Protein AF-A0A971VC31-F1 (afdb_monomer_lite)

Structure (mmCIF, N/CA/C/O backbone):
data_AF-A0A971VC31-F1
#
_entry.id   AF-A0A971VC31-F1
#
loop_
_atom_site.group_PDB
_atom_site.id
_atom_site.type_symbol
_atom_site.label_atom_id
_atom_site.label_alt_id
_atom_site.label_comp_id
_atom_site.label_asym_id
_atom_site.label_entity_id
_atom_site.label_seq_id
_atom_site.pdbx_PDB_ins_code
_atom_site.Cartn_x
_atom_site.Cartn_y
_atom_site.Cartn_z
_atom_site.occupancy
_atom_site.B_iso_or_equiv
_atom_site.auth_seq_id
_atom_site.auth_comp_id
_atom_site.auth_asym_id
_atom_site.auth_atom_id
_atom_site.pdbx_PDB_model_num
ATOM 1 N N . MET A 1 1 ? 26.414 -19.186 -12.706 1.00 39.12 1 MET A N 1
ATOM 2 C CA . MET A 1 1 ? 26.527 -17.734 -12.439 1.00 39.12 1 MET A CA 1
ATOM 3 C C . MET A 1 1 ? 25.437 -17.319 -11.466 1.00 39.12 1 MET A C 1
ATOM 5 O O . MET A 1 1 ? 24.272 -17.511 -11.783 1.00 39.12 1 MET A O 1
ATOM 9 N N . SER A 1 2 ? 25.798 -16.807 -10.287 1.00 42.56 2 SER A N 1
ATOM 10 C CA . SER A 1 2 ? 24.819 -16.309 -9.312 1.00 42.56 2 SER A CA 1
ATOM 11 C C . SER A 1 2 ? 24.082 -15.097 -9.892 1.00 42.56 2 SER A C 1
ATOM 13 O O . SER A 1 2 ? 24.718 -14.154 -10.370 1.00 42.56 2 SER A O 1
ATOM 15 N N . ASN A 1 3 ? 22.752 -15.164 -9.923 1.00 50.22 3 ASN A N 1
ATOM 16 C CA . ASN A 1 3 ? 21.874 -14.103 -10.397 1.00 50.22 3 ASN A CA 1
ATOM 17 C C . ASN A 1 3 ? 22.076 -12.875 -9.492 1.00 50.22 3 ASN A C 1
ATOM 19 O O . ASN A 1 3 ? 21.656 -12.869 -8.344 1.00 50.22 3 ASN A O 1
ATOM 23 N N . LYS A 1 4 ? 22.801 -11.863 -9.977 1.00 52.06 4 LYS A N 1
ATOM 24 C CA . LYS A 1 4 ? 23.017 -10.590 -9.265 1.00 52.06 4 LYS A CA 1
ATOM 25 C C . LYS A 1 4 ? 21.858 -9.601 -9.452 1.00 52.06 4 LYS A C 1
ATOM 27 O O . LYS A 1 4 ? 21.910 -8.512 -8.905 1.00 52.06 4 LYS A O 1
ATOM 32 N N . LYS A 1 5 ? 20.822 -9.934 -10.235 1.00 51.84 5 LYS A N 1
ATOM 33 C CA . LYS A 1 5 ? 19.749 -8.982 -10.599 1.00 51.84 5 LYS A CA 1
ATOM 34 C C . LYS A 1 5 ? 18.644 -8.854 -9.544 1.00 51.84 5 LYS A C 1
ATOM 36 O O . LYS A 1 5 ? 17.723 -8.066 -9.713 1.00 51.84 5 LYS A O 1
ATOM 41 N N . ASN A 1 6 ? 18.710 -9.648 -8.483 1.00 54.28 6 ASN A N 1
ATOM 42 C CA . ASN A 1 6 ? 17.675 -9.791 -7.461 1.00 54.28 6 ASN A CA 1
ATOM 43 C C . ASN A 1 6 ? 18.198 -9.524 -6.041 1.00 54.28 6 ASN A C 1
ATOM 45 O O . ASN A 1 6 ? 17.481 -9.754 -5.070 1.00 54.28 6 ASN A O 1
ATOM 49 N N . THR A 1 7 ? 19.424 -9.015 -5.893 1.00 60.00 7 THR A N 1
ATOM 50 C CA . THR A 1 7 ? 19.928 -8.566 -4.592 1.00 60.00 7 THR A CA 1
ATOM 51 C C . THR A 1 7 ? 19.406 -7.166 -4.299 1.00 60.00 7 THR A C 1
ATOM 53 O O . THR A 1 7 ? 19.766 -6.202 -4.967 1.00 60.00 7 THR A O 1
ATOM 56 N N . LYS A 1 8 ? 18.526 -7.050 -3.303 1.00 63.69 8 LYS A N 1
ATOM 57 C CA . LYS A 1 8 ? 17.999 -5.766 -2.839 1.00 63.69 8 LYS A CA 1
ATOM 58 C C . LYS A 1 8 ? 19.125 -4.944 -2.194 1.00 63.69 8 LYS A C 1
ATOM 60 O O . LYS A 1 8 ? 19.782 -5.456 -1.285 1.00 63.69 8 LYS A O 1
ATOM 65 N N . PRO A 1 9 ? 19.353 -3.685 -2.601 1.00 68.38 9 PRO A N 1
ATOM 66 C CA . PRO A 1 9 ? 20.390 -2.882 -1.982 1.00 68.38 9 PRO A CA 1
ATOM 67 C C . PRO A 1 9 ? 19.949 -2.447 -0.575 1.00 68.38 9 PRO A C 1
ATOM 69 O O . PRO A 1 9 ? 18.777 -2.139 -0.343 1.00 68.38 9 PRO A O 1
ATOM 72 N N . ILE A 1 10 ? 20.898 -2.413 0.366 1.00 70.31 10 ILE A N 1
ATOM 73 C CA . ILE A 1 10 ? 20.652 -2.199 1.808 1.00 70.31 10 ILE A CA 1
ATOM 74 C C . ILE A 1 10 ? 19.843 -0.915 2.067 1.00 70.31 10 ILE A C 1
ATOM 76 O O . ILE A 1 10 ? 18.915 -0.911 2.875 1.00 70.31 10 ILE A O 1
ATOM 80 N N . TYR A 1 11 ? 20.129 0.165 1.330 1.00 76.31 11 TYR A N 1
ATOM 81 C CA . TYR A 1 11 ? 19.433 1.448 1.487 1.00 76.31 11 TYR A CA 1
ATOM 82 C C . TYR A 1 11 ? 17.938 1.363 1.143 1.00 76.31 11 TYR A C 1
ATOM 84 O O . TYR A 1 11 ? 17.108 2.024 1.768 1.00 76.31 11 TYR A O 1
ATOM 92 N N . LEU A 1 12 ? 17.579 0.535 0.161 1.00 79.25 12 LEU A N 1
ATOM 93 C CA . LEU A 1 12 ? 16.205 0.409 -0.308 1.00 79.25 12 LEU A CA 1
ATOM 94 C C . LEU A 1 12 ? 15.378 -0.426 0.673 1.00 79.25 12 LEU A C 1
ATOM 96 O O . LEU A 1 12 ? 14.173 -0.222 0.807 1.00 79.25 12 LEU A O 1
ATOM 100 N N . ASP A 1 13 ? 16.015 -1.345 1.405 1.00 83.69 13 ASP A N 1
ATOM 101 C CA . ASP A 1 13 ? 15.346 -2.034 2.506 1.00 83.69 13 ASP A CA 1
ATOM 102 C C . ASP A 1 13 ? 15.122 -1.117 3.702 1.00 83.69 13 ASP A C 1
ATOM 104 O O . ASP A 1 13 ? 14.015 -1.106 4.237 1.00 83.69 13 ASP A O 1
ATOM 108 N N . GLN A 1 14 ? 16.097 -0.262 4.020 1.00 85.50 14 GLN A N 1
ATOM 109 C CA . GLN A 1 14 ? 15.948 0.756 5.057 1.00 85.50 14 GLN A CA 1
ATOM 110 C C . GLN A 1 14 ? 14.804 1.737 4.752 1.00 85.50 14 GLN A C 1
ATOM 112 O O . GLN A 1 14 ? 14.015 2.078 5.632 1.00 85.50 14 GLN A O 1
ATOM 117 N N . TYR A 1 15 ? 14.668 2.188 3.504 1.00 85.56 15 TYR A N 1
ATOM 118 C CA . TYR A 1 15 ? 13.566 3.073 3.112 1.00 85.56 15 TYR A CA 1
ATOM 119 C C . TYR A 1 15 ? 12.191 2.410 3.306 1.00 85.56 15 TYR A C 1
ATOM 121 O O . TYR A 1 15 ? 11.279 2.997 3.896 1.00 85.56 15 TYR A O 1
ATOM 129 N N . VAL A 1 16 ? 12.044 1.161 2.857 1.00 90.62 16 VAL A N 1
ATOM 130 C CA . VAL A 1 16 ? 10.785 0.410 2.986 1.00 90.62 16 VAL A CA 1
ATOM 131 C C . VAL A 1 16 ? 10.480 0.096 4.457 1.00 90.62 16 VAL A C 1
ATOM 133 O O . VAL A 1 16 ? 9.336 0.239 4.897 1.00 90.62 16 VAL A O 1
ATOM 136 N N . SER A 1 17 ? 11.485 -0.291 5.246 1.00 91.88 17 SER A N 1
ATOM 137 C CA . SER A 1 17 ? 11.320 -0.612 6.669 1.00 91.88 17 SER A CA 1
ATOM 138 C C . SER A 1 17 ? 10.949 0.621 7.497 1.00 91.88 17 SER A C 1
ATOM 140 O O . SER A 1 17 ? 9.989 0.578 8.262 1.00 91.88 17 SER A O 1
ATOM 142 N N . THR A 1 18 ? 11.621 1.753 7.292 1.00 93.06 18 THR A N 1
ATOM 143 C CA . THR A 1 18 ? 11.308 3.003 8.003 1.00 93.06 18 THR A CA 1
ATOM 144 C C . THR A 1 18 ? 9.927 3.538 7.633 1.00 93.06 18 THR A C 1
ATOM 146 O O . THR A 1 18 ? 9.156 3.915 8.517 1.00 93.06 18 THR A O 1
ATOM 149 N N . THR A 1 19 ? 9.567 3.520 6.347 1.00 93.75 19 THR A N 1
ATOM 150 C CA . THR A 1 19 ? 8.239 3.954 5.888 1.00 93.75 19 THR A CA 1
ATOM 151 C C . THR A 1 19 ? 7.141 3.062 6.469 1.00 93.75 19 THR A C 1
ATOM 153 O O . THR A 1 19 ? 6.183 3.565 7.054 1.00 93.75 19 THR A O 1
ATOM 156 N N . SER A 1 20 ? 7.303 1.739 6.388 1.00 95.56 20 SER A N 1
ATOM 157 C CA . SER A 1 20 ? 6.334 0.788 6.951 1.00 95.56 20 SER A CA 1
ATOM 158 C C . SER A 1 20 ? 6.204 0.907 8.474 1.00 95.56 20 SER A C 1
ATOM 160 O O . SER A 1 20 ? 5.090 0.864 8.989 1.00 95.56 20 SER A O 1
ATOM 162 N N . GLN A 1 21 ? 7.299 1.127 9.207 1.00 96.38 21 GLN A N 1
ATOM 163 C CA . GLN A 1 21 ? 7.256 1.369 10.652 1.00 96.38 21 GLN A CA 1
ATOM 164 C C . GLN A 1 21 ? 6.500 2.649 11.002 1.00 96.38 21 GLN A C 1
ATOM 166 O O . GLN A 1 21 ? 5.660 2.623 11.895 1.00 96.38 21 GLN A O 1
ATOM 171 N N . ARG A 1 22 ? 6.746 3.757 10.292 1.00 95.75 22 ARG A N 1
ATOM 172 C CA . ARG A 1 22 ? 6.028 5.023 10.526 1.00 95.75 22 ARG A CA 1
ATOM 173 C C . ARG A 1 22 ? 4.520 4.852 10.359 1.00 95.75 22 ARG A C 1
ATOM 175 O O . ARG A 1 22 ? 3.765 5.300 11.214 1.00 95.75 22 ARG A O 1
ATOM 182 N N . ILE A 1 23 ? 4.108 4.162 9.299 1.00 96.25 23 ILE A N 1
ATOM 183 C CA . ILE A 1 23 ? 2.697 3.899 8.993 1.00 96.25 23 ILE A CA 1
ATOM 184 C C . ILE A 1 23 ? 2.072 2.988 10.061 1.00 96.25 23 ILE A C 1
ATOM 186 O O . ILE A 1 23 ? 1.016 3.308 10.603 1.00 96.25 23 ILE A O 1
ATOM 190 N N . LYS A 1 24 ? 2.772 1.916 10.456 1.00 96.06 24 LYS A N 1
ATOM 191 C CA . LYS A 1 24 ? 2.342 1.033 11.553 1.00 96.06 24 LYS A CA 1
ATOM 192 C C . LYS A 1 24 ? 2.207 1.766 12.885 1.00 96.06 24 LYS A C 1
ATOM 194 O O . LYS A 1 24 ? 1.252 1.525 13.615 1.00 96.06 24 LYS A O 1
ATOM 199 N N . ASN A 1 25 ? 3.150 2.650 13.208 1.00 96.56 25 ASN A N 1
ATOM 200 C CA . ASN A 1 25 ? 3.142 3.419 14.454 1.00 96.56 25 ASN A CA 1
ATOM 201 C C . ASN A 1 25 ? 1.965 4.404 14.517 1.00 96.56 25 ASN A C 1
ATOM 203 O O . ASN A 1 25 ? 1.531 4.757 15.607 1.00 96.56 25 ASN A O 1
ATOM 207 N N . GLN A 1 26 ? 1.434 4.815 13.364 1.00 94.94 26 GLN A N 1
ATOM 208 C CA . GLN A 1 26 ? 0.208 5.610 13.254 1.00 94.94 26 GLN A CA 1
ATOM 209 C C . GLN A 1 26 ? -1.070 4.754 13.320 1.00 94.94 26 GLN A C 1
ATOM 211 O O . GLN A 1 26 ? -2.167 5.292 13.241 1.00 94.94 26 GLN A O 1
ATOM 216 N N . GLY A 1 27 ? -0.953 3.430 13.466 1.00 94.69 27 GLY A N 1
ATOM 217 C CA . GLY A 1 27 ? -2.095 2.513 13.509 1.00 94.69 27 GLY A CA 1
ATOM 218 C C . GLY A 1 27 ? -2.654 2.141 12.134 1.00 94.69 27 GLY A C 1
ATOM 219 O O . GLY A 1 27 ? -3.671 1.456 12.061 1.00 94.69 27 GLY A O 1
A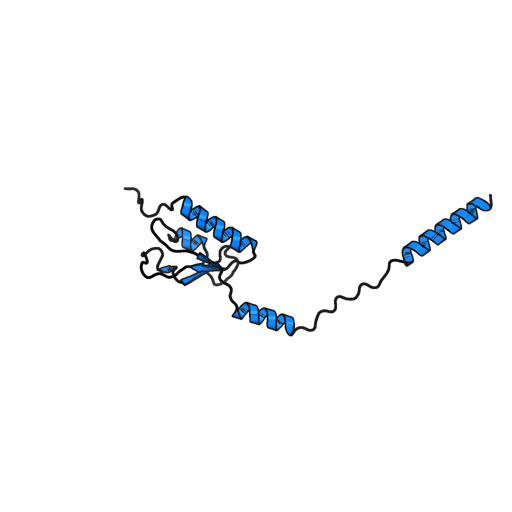TOM 220 N N . HIS A 1 28 ? -1.995 2.544 11.048 1.00 95.62 28 HIS A N 1
ATOM 221 C CA . HIS A 1 28 ? -2.399 2.193 9.692 1.00 95.62 28 HIS A CA 1
ATOM 222 C C . HIS A 1 28 ? -1.698 0.918 9.211 1.00 95.62 28 HIS A C 1
ATOM 224 O O . HIS A 1 28 ? -0.570 0.610 9.604 1.00 95.62 28 HIS A O 1
ATOM 230 N N . ASP A 1 29 ? -2.366 0.180 8.326 1.00 97.00 29 ASP A N 1
ATOM 231 C CA . ASP A 1 29 ? -1.866 -1.098 7.806 1.00 97.00 29 ASP A CA 1
ATOM 232 C C . ASP A 1 29 ? -1.830 -1.166 6.275 1.00 97.00 29 ASP A C 1
ATOM 234 O O . ASP A 1 29 ? -1.192 -2.056 5.725 1.00 97.00 29 ASP A O 1
ATOM 238 N N . LEU A 1 30 ? -2.482 -0.238 5.574 1.00 97.44 30 LEU A N 1
ATOM 239 C CA . LEU A 1 30 ? -2.598 -0.282 4.121 1.00 97.44 30 LEU A CA 1
ATOM 240 C C . LEU A 1 30 ? -1.660 0.708 3.444 1.00 97.44 30 LEU A C 1
ATOM 242 O O . LEU A 1 30 ? -1.549 1.872 3.837 1.00 97.44 30 LEU A O 1
ATOM 246 N N . VAL A 1 31 ? -1.010 0.240 2.383 1.00 97.50 31 VAL A N 1
ATOM 247 C CA . VAL A 1 31 ? -0.132 1.057 1.546 1.00 97.50 31 VAL A CA 1
ATOM 248 C C . VAL A 1 31 ? -0.425 0.833 0.079 1.00 97.50 31 VAL A C 1
ATOM 250 O O . VAL A 1 31 ? -0.687 -0.289 -0.340 1.00 97.50 31 VAL A O 1
ATOM 253 N N . LYS A 1 32 ? -0.359 1.895 -0.718 1.00 97.44 32 LYS A N 1
ATOM 254 C CA . LYS A 1 32 ? -0.504 1.824 -2.171 1.00 97.44 32 LYS A CA 1
ATOM 255 C C . LYS A 1 32 ? 0.862 1.916 -2.834 1.00 97.44 32 LYS A C 1
ATOM 257 O O . LYS A 1 32 ? 1.657 2.801 -2.506 1.00 97.44 32 LYS A O 1
ATOM 262 N N . ILE A 1 33 ? 1.114 1.021 -3.782 1.00 96.44 33 ILE A N 1
ATOM 263 C CA . ILE A 1 33 ? 2.327 1.051 -4.601 1.00 96.44 33 ILE A CA 1
ATOM 264 C C . ILE A 1 33 ? 2.165 2.072 -5.724 1.00 96.44 33 ILE A C 1
ATOM 266 O O . ILE A 1 33 ? 1.131 2.113 -6.401 1.00 96.44 33 ILE A O 1
ATOM 270 N N . SER A 1 34 ? 3.193 2.895 -5.925 1.00 94.50 34 SER A N 1
ATOM 271 C CA . SER A 1 34 ? 3.203 3.902 -6.982 1.00 94.50 34 SER A CA 1
ATOM 272 C C . SER A 1 34 ? 3.066 3.281 -8.376 1.00 94.50 34 SER A C 1
ATOM 274 O O . SER A 1 34 ? 3.396 2.120 -8.626 1.00 94.50 34 SER A O 1
ATOM 276 N N . THR A 1 35 ? 2.554 4.075 -9.306 1.00 93.44 35 THR A N 1
ATOM 277 C CA . THR A 1 35 ? 2.410 3.708 -10.716 1.00 93.44 35 THR A CA 1
ATOM 278 C C . THR A 1 35 ? 3.311 4.606 -11.544 1.00 93.44 35 THR A C 1
ATOM 280 O O . THR A 1 35 ? 3.293 5.822 -11.364 1.00 93.44 35 THR A O 1
ATOM 283 N N . HIS A 1 36 ? 4.088 4.025 -12.451 1.00 86.7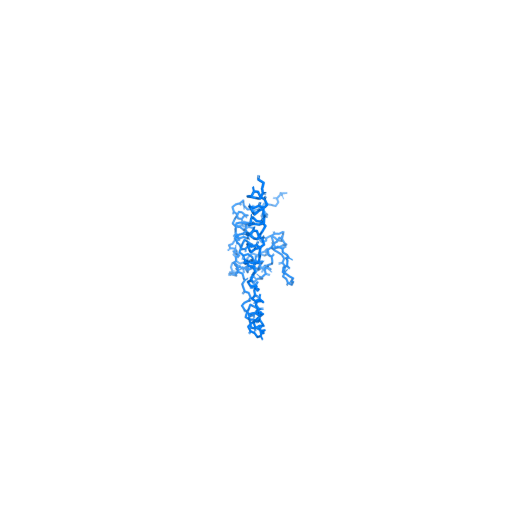5 36 HIS A N 1
ATOM 284 C CA . HIS A 1 36 ? 4.920 4.773 -13.389 1.00 86.75 36 HIS A CA 1
ATOM 285 C C . HIS A 1 36 ? 5.063 4.011 -14.705 1.00 86.75 36 HIS A C 1
ATOM 287 O O . HIS A 1 36 ? 4.911 2.792 -14.742 1.00 86.75 36 HIS A O 1
ATOM 293 N N . THR A 1 37 ? 5.373 4.731 -15.779 1.00 82.50 37 THR A N 1
ATOM 294 C CA . THR A 1 37 ? 5.446 4.185 -17.142 1.00 82.50 37 THR A CA 1
ATOM 295 C C . THR A 1 37 ? 6.623 3.230 -17.343 1.00 82.50 37 THR A C 1
ATOM 297 O O . THR A 1 37 ? 6.509 2.271 -18.096 1.00 82.50 37 THR A O 1
ATOM 300 N N . THR A 1 38 ? 7.740 3.455 -16.651 1.00 80.12 38 THR A N 1
ATOM 301 C CA . THR A 1 38 ? 8.967 2.653 -16.781 1.00 80.12 38 THR A CA 1
ATOM 302 C C . THR A 1 38 ? 8.946 1.438 -15.849 1.00 80.12 38 THR A C 1
ATOM 304 O O . THR A 1 38 ? 9.726 1.363 -14.902 1.00 80.12 38 THR A O 1
ATOM 307 N N . ASP A 1 39 ? 7.985 0.530 -16.025 1.00 77.88 39 ASP A N 1
ATOM 308 C CA . ASP A 1 39 ? 7.846 -0.656 -15.174 1.00 77.88 39 ASP A CA 1
ATOM 309 C C . ASP A 1 39 ? 8.795 -1.799 -15.576 1.00 77.88 39 ASP A C 1
ATOM 311 O O . ASP A 1 39 ? 9.186 -1.967 -16.728 1.00 77.88 39 ASP A O 1
ATOM 315 N N . CYS A 1 40 ? 9.219 -2.589 -14.590 1.00 85.56 40 CYS A N 1
ATOM 316 C CA . CYS A 1 40 ? 9.954 -3.827 -14.818 1.00 85.56 40 CYS A CA 1
ATOM 317 C C . CYS A 1 40 ? 9.000 -5.028 -14.666 1.00 85.56 40 CYS A C 1
ATOM 319 O O . CYS A 1 40 ? 7.989 -4.926 -13.960 1.00 85.56 40 CYS A O 1
ATOM 321 N N . PRO A 1 41 ? 9.331 -6.206 -15.229 1.00 87.88 41 PRO A N 1
ATOM 322 C CA . PRO A 1 41 ? 8.481 -7.393 -15.105 1.00 87.88 41 PRO A CA 1
ATOM 323 C C . PRO A 1 41 ? 8.217 -7.847 -13.659 1.00 87.88 41 PRO A C 1
ATOM 325 O O . PRO A 1 41 ? 7.195 -8.473 -13.402 1.00 87.88 41 PRO A O 1
ATOM 328 N N . LEU A 1 42 ? 9.114 -7.525 -12.716 1.00 89.06 42 LEU A N 1
ATOM 329 C CA . LEU A 1 42 ? 8.994 -7.908 -11.303 1.00 89.06 42 LEU A CA 1
ATOM 330 C C . LEU A 1 42 ? 8.024 -7.010 -10.523 1.00 89.06 42 LEU A C 1
ATOM 332 O O . LEU A 1 42 ? 7.265 -7.492 -9.686 1.00 89.06 42 LEU A O 1
ATOM 336 N N . CYS A 1 43 ? 8.022 -5.705 -10.800 1.00 89.12 43 CYS A N 1
ATOM 337 C CA . CYS A 1 43 ? 7.207 -4.732 -10.070 1.00 89.12 43 CYS A CA 1
ATOM 338 C C . CYS A 1 43 ? 5.872 -4.431 -10.757 1.00 89.12 43 CYS A C 1
ATOM 340 O O . CYS A 1 43 ? 4.925 -4.017 -10.089 1.00 89.12 43 CYS A O 1
ATOM 342 N N . LYS A 1 44 ? 5.766 -4.660 -12.071 1.00 91.56 44 LYS A N 1
ATOM 343 C CA . LYS A 1 44 ? 4.531 -4.480 -12.846 1.00 91.56 44 LYS A CA 1
ATOM 344 C C . LYS A 1 44 ? 3.299 -5.154 -12.220 1.00 91.56 44 LYS A C 1
ATOM 346 O O . LYS A 1 44 ? 2.269 -4.493 -12.123 1.00 91.56 44 LYS A O 1
ATOM 351 N N . PRO A 1 45 ? 3.372 -6.396 -11.697 1.00 94.06 45 PRO A N 1
ATOM 352 C CA . PRO A 1 45 ? 2.227 -7.034 -11.046 1.00 94.06 45 PRO A CA 1
ATOM 353 C C . PRO A 1 45 ? 1.749 -6.334 -9.769 1.00 94.06 45 PRO A C 1
ATOM 355 O O . PRO A 1 45 ? 0.651 -6.629 -9.300 1.00 94.06 45 PRO A O 1
ATOM 358 N N . TRP A 1 46 ? 2.566 -5.459 -9.181 1.00 95.62 46 TRP A N 1
ATOM 359 C CA . TRP A 1 46 ? 2.302 -4.782 -7.911 1.00 95.62 46 TRP A CA 1
ATOM 360 C C . TRP A 1 46 ? 1.911 -3.314 -8.076 1.00 95.62 46 TRP A C 1
ATOM 362 O O . TRP A 1 46 ? 1.428 -2.708 -7.122 1.00 95.62 46 TRP A O 1
ATOM 372 N N . GLN A 1 47 ? 2.080 -2.738 -9.267 1.00 94.25 47 GLN A N 1
ATOM 373 C CA . GLN A 1 47 ? 1.743 -1.342 -9.534 1.00 94.25 47 GLN A CA 1
ATOM 374 C C . GLN A 1 47 ? 0.281 -1.028 -9.220 1.00 94.25 47 GLN A C 1
ATOM 376 O O . GLN A 1 47 ? -0.630 -1.744 -9.631 1.00 94.25 47 GLN A O 1
ATOM 381 N N . GLY A 1 48 ? 0.059 0.055 -8.472 1.00 95.56 48 GLY A N 1
ATOM 382 C CA . GLY A 1 48 ? -1.274 0.526 -8.095 1.00 95.56 48 GLY A CA 1
ATOM 383 C C . GLY A 1 48 ? -2.009 -0.355 -7.083 1.00 95.56 48 GLY A C 1
ATOM 384 O O . GLY A 1 48 ? -3.060 0.065 -6.594 1.00 95.56 48 GLY A O 1
ATOM 385 N N . LYS A 1 49 ? -1.469 -1.531 -6.734 1.00 96.88 49 LYS A N 1
ATOM 386 C CA . LYS A 1 49 ? -2.066 -2.410 -5.729 1.00 96.88 49 LYS A CA 1
ATOM 387 C C . LYS A 1 49 ? -1.951 -1.802 -4.342 1.00 96.88 49 LYS A C 1
ATOM 389 O O . LYS A 1 49 ? -0.996 -1.093 -4.016 1.00 96.88 49 LYS A O 1
ATOM 394 N N . ILE A 1 50 ? -2.947 -2.130 -3.532 1.00 97.88 50 ILE A N 1
ATOM 395 C CA . ILE A 1 50 ? -2.969 -1.849 -2.106 1.00 97.88 50 ILE A CA 1
ATOM 396 C C . ILE A 1 50 ? -2.482 -3.110 -1.399 1.00 97.88 50 ILE A C 1
ATOM 398 O O . ILE A 1 50 ? -3.004 -4.197 -1.653 1.00 97.88 50 ILE A O 1
ATOM 402 N N . LEU A 1 51 ? -1.468 -2.966 -0.555 1.00 97.88 51 LEU A N 1
ATOM 403 C CA . LEU A 1 51 ? -0.861 -4.048 0.210 1.00 97.88 51 LEU A CA 1
ATOM 404 C C . LEU A 1 51 ? -1.097 -3.819 1.701 1.00 97.88 51 LEU A C 1
ATOM 406 O O . LEU A 1 51 ? -1.084 -2.676 2.163 1.00 97.88 51 LEU A O 1
ATOM 410 N N . SER A 1 52 ? -1.250 -4.906 2.451 1.00 97.88 52 SER A N 1
ATOM 411 C CA . SER A 1 52 ? -1.225 -4.878 3.912 1.00 97.88 52 SER A CA 1
ATOM 412 C C . SER A 1 52 ? 0.215 -5.015 4.412 1.00 97.88 52 SER A C 1
ATOM 414 O O . SER A 1 52 ? 0.934 -5.935 4.019 1.00 97.88 52 SER A O 1
ATOM 416 N N . ILE A 1 53 ? 0.654 -4.112 5.289 1.00 97.19 53 ILE A N 1
ATOM 417 C CA . ILE A 1 53 ? 2.002 -4.142 5.868 1.00 97.19 53 ILE A CA 1
ATOM 418 C C . ILE A 1 53 ? 2.147 -5.327 6.828 1.00 97.19 53 ILE A C 1
ATOM 420 O O . ILE A 1 53 ? 3.184 -5.982 6.836 1.00 97.19 53 ILE A O 1
ATOM 424 N N . THR A 1 54 ? 1.143 -5.579 7.670 1.00 96.19 54 THR A N 1
ATOM 425 C CA . THR A 1 54 ? 1.201 -6.607 8.724 1.00 96.19 54 THR A CA 1
ATOM 426 C C . THR A 1 54 ? 0.459 -7.896 8.378 1.00 96.19 54 THR A C 1
ATOM 428 O O . THR A 1 54 ? 0.554 -8.862 9.131 1.00 96.19 54 THR A O 1
ATOM 431 N N . GLY A 1 55 ? -0.318 -7.905 7.294 1.00 95.44 55 GLY A N 1
ATOM 432 C CA . GLY A 1 55 ? -1.236 -8.989 6.936 1.00 95.44 55 GLY A CA 1
ATOM 433 C C . GLY A 1 55 ? -2.529 -9.024 7.757 1.00 95.44 55 GLY A C 1
ATOM 434 O O . GLY A 1 55 ? -3.341 -9.931 7.584 1.00 95.44 55 GLY A O 1
ATOM 435 N N . LYS A 1 56 ? -2.755 -8.058 8.659 1.00 94.62 56 LYS A N 1
ATOM 436 C CA . LYS A 1 56 ? -3.962 -8.016 9.503 1.00 94.62 56 LYS A CA 1
ATOM 437 C C . LYS A 1 56 ? -5.205 -7.594 8.725 1.00 94.62 56 LYS A C 1
ATOM 439 O O . LYS A 1 56 ? -6.304 -8.060 9.036 1.00 94.62 56 LYS A O 1
ATOM 444 N N . THR A 1 57 ? -5.050 -6.725 7.727 1.00 94.69 57 THR A N 1
ATOM 445 C CA . THR A 1 57 ? -6.175 -6.282 6.901 1.00 94.69 57 THR A CA 1
ATOM 446 C C . THR A 1 57 ? -6.486 -7.320 5.828 1.00 94.69 57 THR A C 1
ATOM 448 O O . THR A 1 57 ? -5.763 -7.466 4.845 1.00 94.69 57 THR A O 1
ATOM 451 N N . LYS A 1 58 ? -7.587 -8.053 6.024 1.00 93.62 58 LYS A N 1
ATOM 452 C CA . LYS A 1 58 ? -8.047 -9.106 5.108 1.00 93.62 58 LYS A CA 1
ATOM 453 C C . LYS A 1 58 ? -8.387 -8.546 3.724 1.00 93.62 58 LYS A C 1
ATOM 455 O O . LYS A 1 58 ? -8.849 -7.416 3.602 1.00 93.62 58 LYS A O 1
ATOM 460 N N . GLY A 1 59 ? -8.227 -9.382 2.699 1.00 94.62 59 GLY A N 1
ATOM 461 C CA . GLY A 1 59 ? -8.569 -9.041 1.313 1.00 94.62 59 GLY A CA 1
ATOM 462 C C . GLY A 1 59 ? -7.467 -8.305 0.548 1.00 94.62 59 GLY A C 1
ATOM 463 O O . GLY A 1 59 ? -7.643 -8.043 -0.638 1.00 94.62 59 GLY A O 1
ATOM 464 N N . TYR A 1 60 ? -6.329 -8.023 1.189 1.00 96.44 60 TYR A N 1
ATOM 465 C CA . TYR A 1 60 ? -5.162 -7.414 0.555 1.00 96.44 60 TYR A CA 1
ATOM 466 C C . TYR A 1 60 ? -3.962 -8.371 0.610 1.00 96.44 60 TYR A C 1
ATOM 468 O O . TYR A 1 60 ? -3.756 -9.010 1.644 1.00 96.44 60 TYR A O 1
ATOM 476 N N . PRO A 1 61 ? -3.158 -8.470 -0.465 1.00 97.31 61 PRO A N 1
ATOM 477 C CA . PRO A 1 61 ? -1.879 -9.176 -0.420 1.00 97.31 61 PRO A CA 1
ATOM 478 C C . PRO A 1 61 ? -0.905 -8.480 0.538 1.00 97.31 61 PRO A C 1
ATOM 480 O O . PRO A 1 61 ? -1.039 -7.281 0.817 1.00 97.31 61 PRO A O 1
ATOM 483 N N . THR A 1 62 ? 0.087 -9.214 1.039 1.00 97.25 62 THR A N 1
ATOM 484 C CA . THR A 1 62 ? 1.013 -8.663 2.039 1.00 97.25 62 THR A CA 1
ATOM 485 C C . THR A 1 62 ? 2.213 -7.955 1.407 1.00 97.25 62 THR A C 1
ATOM 487 O O . THR A 1 62 ? 2.657 -8.273 0.300 1.00 97.25 62 THR A O 1
ATOM 490 N N . LEU A 1 63 ? 2.768 -6.972 2.121 1.00 95.44 63 LEU A N 1
ATOM 491 C CA . LEU A 1 63 ? 4.004 -6.299 1.719 1.00 95.44 63 LEU A CA 1
ATOM 492 C C . LEU A 1 63 ? 5.176 -7.290 1.641 1.00 95.44 63 LEU A C 1
ATOM 494 O O . LEU A 1 63 ? 6.013 -7.175 0.748 1.00 95.44 63 LEU A O 1
ATOM 498 N N . ASP A 1 64 ? 5.215 -8.272 2.541 1.00 94.31 64 ASP A N 1
ATOM 499 C CA . ASP A 1 64 ? 6.260 -9.295 2.565 1.00 94.31 64 ASP A CA 1
ATOM 500 C C . ASP A 1 64 ? 6.164 -10.247 1.365 1.00 94.31 64 ASP A C 1
ATOM 502 O O . ASP A 1 64 ? 7.189 -10.528 0.743 1.00 94.31 64 ASP A O 1
ATOM 506 N N . GLU A 1 65 ? 4.956 -10.656 0.956 1.00 94.62 65 GLU A N 1
ATOM 507 C CA . GLU A 1 65 ? 4.740 -11.399 -0.298 1.00 94.62 65 GLU A CA 1
ATOM 508 C C . GLU A 1 65 ? 5.242 -10.615 -1.512 1.00 94.62 65 GLU A C 1
ATOM 510 O O . GLU A 1 65 ? 5.954 -11.154 -2.362 1.00 94.62 65 GLU A O 1
ATOM 515 N N . ALA A 1 66 ? 4.914 -9.324 -1.584 1.00 94.31 66 ALA A N 1
ATOM 516 C CA . ALA A 1 66 ? 5.340 -8.487 -2.693 1.00 94.31 66 ALA A CA 1
ATOM 517 C C . ALA A 1 66 ? 6.865 -8.319 -2.734 1.00 94.31 66 ALA A C 1
ATOM 519 O O . ALA A 1 66 ? 7.473 -8.442 -3.801 1.00 94.31 66 ALA A O 1
ATOM 520 N N . LYS A 1 67 ? 7.500 -8.102 -1.574 1.00 91.94 67 LYS A N 1
ATOM 521 C CA . LYS A 1 67 ? 8.965 -8.051 -1.445 1.00 91.94 67 LYS A CA 1
ATOM 522 C C . LYS A 1 67 ? 9.608 -9.371 -1.873 1.00 91.94 67 LYS A C 1
ATOM 524 O O . LYS A 1 67 ? 10.581 -9.345 -2.624 1.00 91.94 67 LYS A O 1
ATOM 529 N N . ALA A 1 68 ? 9.063 -10.508 -1.440 1.00 91.75 68 ALA A N 1
ATOM 530 C CA . ALA A 1 68 ? 9.554 -11.832 -1.822 1.00 91.75 68 ALA A CA 1
ATOM 531 C C . ALA A 1 68 ? 9.430 -12.085 -3.336 1.00 91.75 68 ALA A C 1
ATOM 533 O O . ALA A 1 68 ? 10.303 -12.717 -3.929 1.00 91.75 68 ALA A O 1
ATOM 534 N N . ALA A 1 69 ? 8.397 -11.532 -3.978 1.00 91.75 69 ALA A N 1
ATOM 535 C CA . ALA A 1 69 ? 8.202 -11.578 -5.427 1.00 91.75 69 ALA A CA 1
ATOM 536 C C . ALA A 1 69 ? 9.086 -10.589 -6.221 1.00 91.75 69 ALA A C 1
ATOM 538 O O . ALA A 1 69 ? 9.026 -10.569 -7.451 1.00 91.75 69 ALA A O 1
ATOM 539 N N . GLY A 1 70 ? 9.912 -9.779 -5.550 1.00 89.44 70 GLY A N 1
ATOM 540 C CA . GLY A 1 70 ? 10.865 -8.864 -6.184 1.00 89.44 70 GLY A CA 1
ATOM 541 C C . GLY A 1 70 ? 10.460 -7.389 -6.176 1.00 89.44 70 GLY A C 1
ATOM 542 O O . GLY A 1 70 ? 11.154 -6.581 -6.791 1.00 89.44 70 GLY A O 1
ATOM 543 N N . LEU A 1 71 ? 9.385 -6.998 -5.483 1.00 90.25 71 LEU A N 1
ATOM 544 C CA . LEU A 1 71 ? 9.051 -5.584 -5.295 1.00 90.25 71 LEU A CA 1
ATOM 545 C C . LEU A 1 71 ? 10.156 -4.868 -4.497 1.00 90.25 71 LEU A C 1
ATOM 547 O O . LEU A 1 71 ? 10.635 -5.377 -3.483 1.00 90.25 71 LEU A O 1
ATOM 551 N N . PHE A 1 72 ? 10.521 -3.656 -4.929 1.00 89.38 72 PHE A N 1
ATOM 552 C CA . PHE A 1 72 ? 11.663 -2.891 -4.405 1.00 89.38 72 PHE A CA 1
ATOM 553 C C . PHE A 1 72 ? 13.006 -3.605 -4.614 1.00 89.38 72 PHE A C 1
ATOM 555 O O . PHE A 1 72 ? 13.790 -3.760 -3.675 1.00 89.38 72 PHE A O 1
ATOM 562 N N . HIS A 1 73 ? 13.270 -4.048 -5.843 1.00 85.88 73 HIS A N 1
ATOM 563 C CA . HIS A 1 73 ? 14.600 -4.484 -6.264 1.00 85.88 73 HIS A CA 1
ATOM 564 C C . HIS A 1 73 ? 15.471 -3.298 -6.722 1.00 85.88 73 HIS A C 1
ATOM 566 O O . HIS A 1 73 ? 14.993 -2.177 -6.909 1.00 85.88 73 HIS A O 1
ATOM 572 N N . GLU A 1 74 ? 16.766 -3.549 -6.925 1.00 84.06 74 GLU A N 1
ATOM 573 C CA . GLU A 1 74 ? 17.721 -2.545 -7.403 1.00 84.06 74 GLU A CA 1
ATOM 574 C C . GLU A 1 74 ? 17.311 -1.940 -8.757 1.00 84.06 74 GLU A C 1
ATOM 576 O O . GLU A 1 74 ? 16.929 -2.662 -9.676 1.00 84.06 74 GLU A O 1
ATOM 581 N N . GLY A 1 75 ? 17.408 -0.615 -8.889 1.00 83.00 75 GLY A N 1
ATOM 582 C CA . GLY A 1 75 ? 17.131 0.101 -10.140 1.00 83.00 75 GLY A CA 1
ATOM 583 C C . GLY A 1 75 ? 15.654 0.404 -10.407 1.00 83.00 75 GLY A C 1
ATOM 584 O O . GLY A 1 75 ? 15.350 1.096 -11.375 1.00 83.00 75 GLY A O 1
ATOM 585 N N . CYS A 1 76 ? 14.735 -0.060 -9.556 1.00 85.62 76 CYS A N 1
ATOM 586 C CA . CYS A 1 76 ? 13.322 0.280 -9.674 1.00 85.62 76 CYS A CA 1
ATOM 587 C C . CYS A 1 76 ? 12.965 1.509 -8.826 1.00 85.62 76 CYS A C 1
ATOM 589 O O . CYS A 1 76 ? 13.342 1.588 -7.659 1.00 85.62 76 CYS A O 1
ATOM 591 N N . ALA A 1 77 ? 12.197 2.442 -9.395 1.00 87.06 77 ALA A N 1
ATOM 592 C CA . ALA A 1 77 ? 11.795 3.697 -8.747 1.00 87.06 77 ALA A CA 1
ATOM 593 C C . ALA A 1 77 ? 10.422 3.620 -8.045 1.00 87.06 77 ALA A C 1
ATOM 595 O O . ALA A 1 77 ? 9.807 4.648 -7.749 1.00 87.06 77 ALA A O 1
ATOM 596 N N . HIS A 1 78 ? 9.910 2.411 -7.789 1.00 91.12 78 HIS A N 1
ATOM 597 C CA . HIS A 1 78 ? 8.656 2.240 -7.059 1.00 91.12 78 HIS A CA 1
ATOM 598 C C . HIS A 1 78 ? 8.788 2.733 -5.624 1.00 91.12 78 HIS A C 1
ATOM 600 O O . HIS A 1 78 ? 9.762 2.445 -4.930 1.00 91.12 78 HIS A O 1
ATOM 606 N N . ALA A 1 79 ? 7.746 3.416 -5.168 1.00 91.62 79 ALA A N 1
ATOM 607 C CA . ALA A 1 79 ? 7.580 3.864 -3.798 1.00 91.62 79 ALA A CA 1
ATOM 608 C C . ALA A 1 79 ? 6.248 3.338 -3.250 1.00 91.62 79 ALA A C 1
ATOM 610 O O . ALA A 1 79 ? 5.356 2.944 -4.005 1.00 91.62 79 ALA A O 1
ATOM 611 N N . MET A 1 80 ? 6.116 3.346 -1.927 1.00 94.44 80 MET A N 1
ATOM 612 C CA . MET A 1 80 ? 4.863 3.057 -1.232 1.00 94.44 80 MET A CA 1
ATOM 613 C C . MET A 1 80 ? 4.395 4.292 -0.472 1.00 94.44 80 MET A C 1
ATOM 615 O O . MET A 1 80 ? 5.202 4.979 0.154 1.00 94.44 80 MET A O 1
ATOM 619 N N . GLY A 1 81 ? 3.092 4.554 -0.512 1.00 94.75 81 GLY A N 1
ATOM 620 C CA . GLY A 1 81 ? 2.441 5.600 0.275 1.00 94.75 81 GLY A CA 1
ATOM 621 C C . GLY A 1 81 ? 1.334 5.023 1.149 1.00 94.75 81 GLY A C 1
ATOM 622 O O . GLY A 1 81 ? 0.780 3.975 0.823 1.00 94.75 81 GLY A O 1
ATOM 623 N N . LEU A 1 82 ? 1.012 5.706 2.249 1.00 96.31 82 LEU A N 1
ATOM 624 C CA . LEU A 1 82 ? -0.154 5.385 3.074 1.00 96.31 82 LEU A CA 1
ATOM 625 C C . LEU A 1 82 ? -1.420 5.367 2.206 1.00 96.31 82 LEU A C 1
ATOM 627 O O . LEU A 1 82 ? -1.642 6.278 1.408 1.00 96.31 82 LEU A O 1
ATOM 631 N N . TYR A 1 83 ? -2.242 4.336 2.379 1.00 96.69 83 TYR A N 1
ATOM 632 C CA . TYR A 1 83 ? -3.566 4.259 1.781 1.00 96.69 83 TYR A CA 1
ATOM 633 C C . TYR A 1 83 ? -4.633 4.347 2.874 1.00 96.69 83 TYR A C 1
ATOM 635 O O . TYR A 1 83 ? -4.637 3.539 3.803 1.00 96.69 83 TYR A O 1
ATOM 643 N N . ILE A 1 84 ? -5.527 5.327 2.742 1.00 94.56 84 ILE A N 1
ATOM 644 C CA . ILE A 1 84 ? -6.700 5.511 3.599 1.00 94.56 84 ILE A CA 1
ATOM 645 C C . ILE A 1 84 ? -7.935 5.238 2.743 1.00 94.56 84 ILE A C 1
ATOM 647 O O . ILE A 1 84 ? -8.091 5.819 1.668 1.00 94.56 84 ILE A O 1
ATOM 651 N N . ASP A 1 85 ? -8.790 4.338 3.217 1.00 92.06 85 ASP A N 1
ATOM 652 C CA . ASP A 1 85 ? -10.082 4.043 2.605 1.00 92.06 85 ASP A CA 1
ATOM 653 C C . ASP A 1 85 ? -11.126 4.998 3.194 1.00 92.06 85 ASP A C 1
ATOM 655 O O . ASP A 1 85 ? -11.751 4.707 4.215 1.00 92.06 85 ASP A O 1
ATOM 659 N N . LEU A 1 86 ? -11.234 6.182 2.583 1.00 92.69 86 LEU A N 1
ATOM 660 C CA . LEU A 1 86 ? -12.098 7.256 3.074 1.00 92.69 86 LEU A CA 1
ATOM 661 C C . LEU A 1 86 ? -13.573 6.851 3.081 1.00 92.69 86 LEU A C 1
ATOM 663 O O . LEU A 1 86 ? -14.291 7.251 3.988 1.00 92.69 86 LEU A O 1
ATOM 667 N N . ASP A 1 87 ? -14.019 6.033 2.127 1.00 92.12 87 ASP A N 1
ATOM 668 C CA . ASP A 1 87 ? -15.414 5.591 2.066 1.00 92.12 87 ASP A CA 1
ATOM 669 C C . ASP A 1 87 ? -15.756 4.708 3.274 1.00 92.12 87 ASP A C 1
ATOM 671 O O . ASP A 1 87 ? -16.766 4.935 3.944 1.00 92.12 87 ASP A O 1
ATOM 675 N N . LYS A 1 88 ? -14.875 3.757 3.622 1.00 89.12 88 LYS A N 1
ATOM 676 C CA . LYS A 1 88 ? -15.036 2.955 4.847 1.00 89.12 88 LYS A CA 1
ATOM 677 C C . LYS A 1 88 ? -14.942 3.800 6.112 1.00 89.12 88 LYS A C 1
ATOM 679 O O . LYS A 1 88 ? -15.672 3.543 7.066 1.00 89.12 88 LYS A O 1
ATOM 684 N N . GLU A 1 89 ? -14.036 4.775 6.154 1.00 89.69 89 GLU A N 1
ATOM 685 C CA . GLU A 1 89 ? -13.879 5.653 7.318 1.00 89.69 89 GLU A CA 1
ATOM 686 C C . GLU A 1 89 ? -15.129 6.512 7.538 1.00 89.69 89 GLU A C 1
ATOM 688 O O . GLU A 1 89 ? -15.644 6.571 8.654 1.00 89.69 89 GLU A O 1
ATOM 693 N N . ILE A 1 90 ? -15.678 7.087 6.465 1.00 93.56 90 ILE A N 1
ATOM 694 C CA . ILE A 1 90 ? -16.944 7.821 6.496 1.00 93.56 90 ILE A CA 1
ATOM 695 C C . ILE A 1 90 ? -18.078 6.904 6.955 1.00 93.56 90 ILE A C 1
ATOM 697 O O . ILE A 1 90 ? -18.831 7.301 7.835 1.00 93.56 90 ILE A O 1
ATOM 701 N N . GLU A 1 91 ? -18.189 5.678 6.433 1.00 91.31 91 GLU A N 1
ATOM 702 C CA . GLU A 1 91 ? -19.232 4.728 6.849 1.00 91.31 91 GLU A CA 1
ATOM 703 C C . GLU A 1 91 ? -19.164 4.407 8.355 1.00 91.31 91 GLU A C 1
ATOM 705 O O . GLU A 1 91 ? -20.192 4.384 9.043 1.00 91.31 91 GLU A O 1
ATOM 710 N N . VAL A 1 92 ? -17.956 4.183 8.883 1.00 89.38 92 VAL A N 1
ATOM 711 C CA . VAL A 1 92 ? -17.731 3.938 10.316 1.00 89.38 92 VAL A CA 1
ATOM 712 C C . VAL A 1 92 ? -18.132 5.158 11.141 1.00 89.38 92 VAL A C 1
ATOM 714 O O . VAL A 1 92 ? -18.902 5.015 12.093 1.00 89.38 92 VAL A O 1
ATOM 717 N N . LEU A 1 93 ? -17.670 6.349 10.755 1.00 90.25 93 LEU A N 1
ATOM 718 C CA . LEU A 1 93 ? -17.997 7.603 11.437 1.00 90.25 93 LEU A CA 1
ATOM 719 C C . LEU A 1 93 ? -19.504 7.887 11.407 1.00 90.25 93 LEU A C 1
ATOM 721 O O . LEU A 1 93 ? -20.093 8.222 12.433 1.00 90.25 93 LEU A O 1
ATOM 725 N N . ASP A 1 94 ? -20.155 7.685 10.264 1.00 91.31 94 ASP A N 1
ATOM 726 C CA . ASP A 1 94 ? -21.602 7.816 10.101 1.00 91.31 94 ASP A CA 1
ATOM 727 C C . ASP A 1 94 ? -22.357 6.880 11.046 1.00 91.31 94 ASP A C 1
ATOM 729 O O . ASP A 1 94 ? -23.354 7.265 11.665 1.00 91.31 94 ASP A O 1
ATOM 733 N N . LYS A 1 95 ? -21.893 5.634 11.176 1.00 90.00 95 LYS A N 1
ATOM 734 C CA . LYS A 1 95 ? -22.485 4.661 12.095 1.00 90.00 95 LYS A CA 1
ATOM 735 C C . LYS A 1 95 ? -22.308 5.093 13.548 1.00 90.00 95 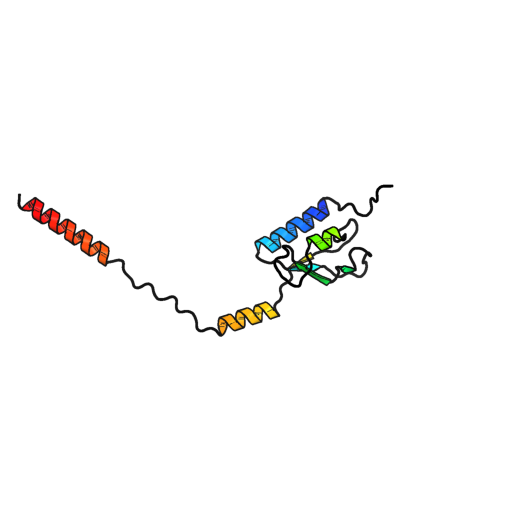LYS A C 1
ATOM 737 O O . LYS A 1 95 ? -23.263 4.988 14.313 1.00 90.00 95 LYS A O 1
ATOM 742 N N . GLU A 1 96 ? -21.136 5.593 13.928 1.00 88.50 96 GLU A N 1
ATOM 743 C CA . GLU A 1 96 ? -20.871 6.099 15.280 1.00 88.50 96 GLU A CA 1
ATOM 744 C C . GLU A 1 96 ? -21.716 7.331 15.618 1.00 88.50 96 GLU A C 1
ATOM 746 O O . GLU A 1 96 ? -22.297 7.395 16.703 1.00 88.50 96 GLU A O 1
ATOM 751 N N . LEU A 1 97 ? -21.848 8.275 14.684 1.00 86.56 97 LEU A N 1
ATOM 752 C CA . LEU A 1 97 ? -22.663 9.479 14.857 1.00 86.56 97 LEU A CA 1
ATOM 753 C C . LEU A 1 97 ? -24.168 9.174 14.897 1.00 86.56 97 LEU A C 1
ATOM 755 O O . LEU A 1 97 ? -24.914 9.879 15.578 1.00 86.56 97 LEU A O 1
ATOM 759 N N . ARG A 1 98 ? -24.628 8.126 14.198 1.00 82.75 98 ARG A N 1
ATOM 760 C CA . ARG A 1 98 ? -26.027 7.658 14.248 1.00 82.75 98 ARG A CA 1
ATOM 761 C C . ARG A 1 98 ? -26.371 6.915 15.542 1.00 82.75 98 ARG A C 1
ATOM 763 O O . ARG A 1 98 ? -27.555 6.773 15.849 1.00 82.75 98 ARG A O 1
ATOM 770 N N . LEU A 1 99 ? -25.388 6.438 16.311 1.00 69.62 99 LEU A N 1
ATOM 771 C CA . LEU A 1 99 ? -25.651 5.820 17.611 1.00 69.62 99 LEU A CA 1
ATOM 772 C C . LEU A 1 99 ? -25.959 6.904 18.659 1.00 69.62 99 LEU A C 1
ATOM 774 O O . LEU A 1 99 ? -25.248 7.908 18.738 1.00 69.62 99 LEU A O 1
ATOM 778 N N . PRO A 1 100 ? -26.988 6.724 19.514 1.00 64.44 100 PRO A N 1
ATOM 779 C CA . PRO A 1 100 ? -27.236 7.661 20.599 1.00 64.44 100 PRO A CA 1
ATOM 780 C C . PRO A 1 100 ? -25.990 7.712 21.483 1.00 64.44 100 PRO A C 1
ATOM 782 O O . PRO A 1 100 ? -25.499 6.673 21.931 1.00 64.44 100 PRO A O 1
ATOM 785 N N . ARG A 1 101 ? -25.475 8.926 21.723 1.00 68.12 101 ARG A N 1
ATOM 786 C CA . ARG A 1 101 ? -24.313 9.178 22.585 1.00 68.12 101 ARG A CA 1
ATOM 787 C C . ARG A 1 101 ? -24.466 8.341 23.853 1.00 68.12 101 ARG A C 1
ATOM 789 O O . ARG A 1 101 ? -25.370 8.608 24.645 1.00 68.12 101 ARG A O 1
ATOM 796 N N . LYS A 1 102 ? -23.597 7.342 24.053 1.00 56.00 102 LYS A N 1
ATOM 797 C CA . LYS A 1 102 ? -23.545 6.573 25.300 1.00 56.00 102 LYS A CA 1
ATOM 798 C C . LYS A 1 102 ? -23.259 7.589 26.398 1.00 56.00 102 LYS A C 1
ATOM 800 O O . LYS A 1 102 ? -22.132 8.063 26.518 1.00 56.00 102 LYS A O 1
ATOM 805 N N . GLN A 1 103 ? -24.296 8.011 27.122 1.00 56.97 103 GLN A N 1
ATOM 806 C CA . GLN A 1 103 ? -24.131 8.863 28.288 1.00 56.97 103 GLN A CA 1
ATOM 807 C C . GLN A 1 103 ? -23.209 8.082 29.211 1.00 56.97 103 GLN A C 1
ATOM 809 O O . GLN A 1 103 ? -23.584 7.030 29.730 1.00 56.97 103 GLN A O 1
ATOM 814 N N . THR A 1 104 ? -21.971 8.551 29.347 1.00 47.84 104 THR A N 1
ATOM 815 C CA . THR A 1 104 ? -21.095 8.102 30.414 1.00 47.84 104 THR A CA 1
ATOM 816 C C . THR A 1 104 ? -21.900 8.332 31.680 1.00 47.84 104 THR A C 1
ATOM 818 O O . THR A 1 104 ? -22.278 9.461 31.996 1.00 47.84 104 THR A O 1
ATOM 821 N N . SER A 1 105 ? -22.318 7.245 32.325 1.00 49.31 105 SER A N 1
ATOM 822 C CA . SER A 1 105 ? -23.102 7.320 33.546 1.00 49.31 105 SER A CA 1
ATOM 823 C C . SER A 1 105 ? -22.308 8.189 34.509 1.00 49.31 105 SER A C 1
ATOM 825 O O . SER A 1 105 ? -21.228 7.789 34.943 1.00 49.31 105 SER A O 1
ATOM 827 N N . LYS A 1 106 ? -22.812 9.400 34.757 1.00 49.41 106 LYS A N 1
ATOM 828 C CA . LYS A 1 106 ? -22.300 10.362 35.728 1.00 49.41 106 LYS A CA 1
ATOM 829 C C . LYS A 1 106 ? -21.907 9.574 36.973 1.00 49.41 106 LYS A C 1
ATOM 831 O O . LYS A 1 106 ? -22.786 9.003 37.621 1.00 49.41 106 LYS A O 1
ATOM 836 N N . SER A 1 107 ? -20.608 9.465 37.256 1.00 55.50 107 SER A N 1
ATOM 837 C CA . SER A 1 107 ? -20.143 8.845 38.490 1.00 55.50 107 SER A CA 1
ATOM 838 C C . SER A 1 107 ? -20.825 9.607 39.618 1.00 55.50 107 SER A C 1
ATOM 840 O O . SER A 1 107 ? -20.671 10.822 39.760 1.00 55.50 107 SER A O 1
ATOM 842 N N . LYS A 1 108 ? -21.719 8.926 40.340 1.00 55.09 108 LYS A N 1
ATOM 843 C CA . LYS A 1 108 ? -22.406 9.531 41.475 1.00 55.09 108 LYS A CA 1
ATOM 844 C C . LYS A 1 108 ? -21.311 9.944 42.450 1.00 55.09 108 LYS A C 1
ATOM 846 O O . LYS A 1 108 ? -20.539 9.096 42.890 1.00 55.09 108 LYS A O 1
ATOM 851 N N . GLY A 1 109 ? -21.214 11.246 42.713 1.00 57.97 109 GLY A N 1
ATOM 852 C CA . GLY A 1 109 ? -20.283 11.789 43.687 1.00 57.97 109 GLY A CA 1
ATOM 853 C C . GLY A 1 109 ? -20.409 11.012 44.992 1.00 57.97 109 GLY A C 1
ATOM 854 O O . GLY A 1 109 ? -21.495 10.904 45.554 1.00 57.97 109 GLY A O 1
ATOM 855 N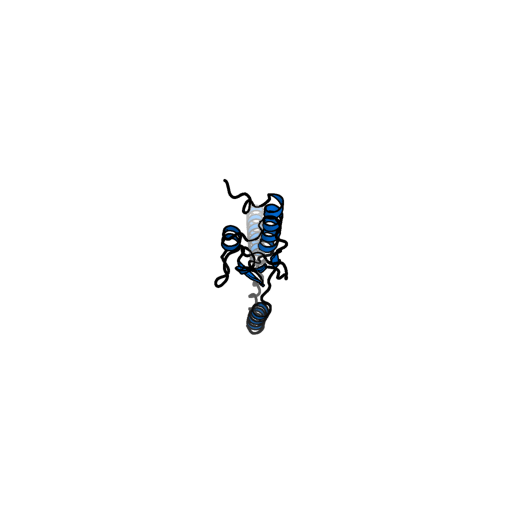 N . CYS A 1 110 ? -19.306 10.432 45.441 1.00 52.72 110 CYS A N 1
ATOM 856 C CA . CYS A 1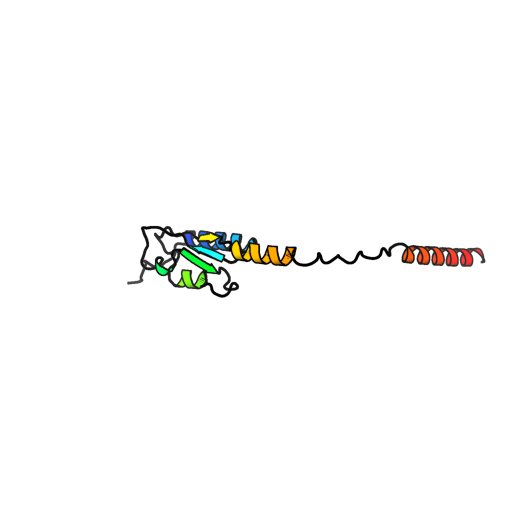 110 ? -19.224 9.755 46.723 1.00 52.72 110 CYS A CA 1
ATOM 857 C C . CYS A 1 110 ? -17.814 9.988 47.266 1.00 52.72 110 CYS A C 1
ATOM 859 O O . CYS A 1 110 ? -16.926 9.159 47.116 1.00 52.72 110 CYS A O 1
ATOM 861 N N . GLY A 1 111 ? -17.593 11.193 47.794 1.00 54.12 111 GLY A N 1
ATOM 862 C CA . GLY A 1 111 ? -16.337 11.588 48.438 1.00 54.12 111 GLY A CA 1
ATOM 863 C C . GLY A 1 111 ? -16.505 12.129 49.860 1.00 54.12 111 GLY A C 1
ATOM 864 O O . GLY A 1 111 ? -15.510 12.314 50.544 1.00 54.12 111 GLY A O 1
ATOM 865 N N . CYS A 1 112 ? -17.736 12.358 50.339 1.00 54.09 112 CYS A N 1
ATOM 866 C CA . CYS A 1 112 ? -17.963 12.909 51.685 1.00 54.09 112 CYS A CA 1
ATOM 867 C C . CYS A 1 112 ? -18.398 11.874 52.728 1.00 54.09 112 CYS A C 1
ATOM 869 O O . CYS A 1 112 ? -18.248 12.130 53.917 1.00 54.09 112 CYS A O 1
ATOM 871 N N . SER A 1 113 ? -18.897 10.699 52.332 1.00 55.00 113 SER A N 1
ATOM 872 C CA . SER A 1 113 ? -19.351 9.684 53.294 1.00 55.00 113 SER A CA 1
ATOM 873 C C . SER A 1 113 ? -18.193 9.109 54.115 1.00 55.00 113 SER A C 1
ATOM 875 O O . SER A 1 113 ? -18.314 8.999 55.330 1.00 55.00 113 SER A O 1
ATOM 877 N N . ALA A 1 114 ? -17.041 8.832 53.494 1.00 60.06 114 ALA A N 1
ATOM 878 C CA . ALA A 1 114 ? -15.864 8.306 54.192 1.00 60.06 114 ALA A CA 1
ATOM 879 C C . ALA A 1 114 ? -15.273 9.299 55.213 1.00 60.06 114 ALA A C 1
ATOM 881 O O . ALA A 1 114 ? -14.875 8.896 56.303 1.00 60.06 114 ALA A O 1
ATOM 882 N N . LEU A 1 115 ? -15.267 10.600 54.900 1.00 64.00 115 LEU A N 1
ATOM 883 C CA . LEU A 1 115 ? -14.765 11.641 55.805 1.00 64.00 115 LEU A CA 1
ATOM 884 C C . LEU A 1 115 ? -15.649 11.790 57.049 1.00 64.00 115 LEU A C 1
ATOM 886 O O . LEU A 1 115 ? -15.125 11.904 58.154 1.00 64.00 115 LEU A O 1
ATOM 890 N N . ILE A 1 116 ? -16.975 11.717 56.896 1.00 68.19 116 ILE A N 1
ATOM 891 C CA . ILE A 1 116 ? -17.915 11.829 58.024 1.00 68.19 116 ILE A CA 1
ATOM 892 C C . ILE A 1 116 ? -17.711 10.683 59.031 1.00 68.19 116 ILE A C 1
ATOM 894 O O . ILE A 1 116 ? -17.689 10.933 60.236 1.00 68.19 116 ILE A O 1
ATOM 898 N N . PHE A 1 117 ? -17.490 9.448 58.563 1.00 72.38 117 PHE A N 1
ATOM 899 C CA . PHE A 1 117 ? -17.212 8.312 59.454 1.00 72.38 117 PHE A CA 1
ATOM 900 C C . PHE A 1 117 ? -15.888 8.461 60.213 1.00 72.38 117 PHE A C 1
ATOM 902 O O . PHE A 1 117 ? -15.823 8.130 61.397 1.00 72.38 117 PHE A O 1
ATOM 909 N N . ILE A 1 118 ? -14.849 8.998 59.566 1.00 77.62 118 ILE A N 1
ATOM 910 C CA . ILE A 1 118 ? -13.547 9.228 60.206 1.00 77.62 118 ILE A CA 1
ATOM 911 C C . ILE A 1 118 ? -13.667 10.295 61.300 1.00 77.62 118 ILE A C 1
ATOM 913 O O . ILE A 1 118 ? -13.214 10.068 62.420 1.00 77.62 118 ILE A O 1
ATOM 917 N N . PHE A 1 119 ? -14.329 11.423 61.022 1.00 81.19 119 PHE A N 1
ATOM 918 C CA . PHE A 1 119 ? -14.544 12.462 62.035 1.00 81.19 119 PHE A CA 1
ATOM 919 C C . PHE A 1 119 ? -15.390 11.961 63.214 1.00 81.19 119 PHE A C 1
ATOM 921 O O . PHE A 1 119 ? -15.074 12.282 64.359 1.00 81.19 119 PHE A O 1
ATOM 928 N N . ALA A 1 120 ? -16.411 11.135 62.965 1.00 82.88 120 ALA A N 1
ATOM 929 C CA . ALA A 1 120 ? -17.227 10.545 64.026 1.00 82.88 120 ALA A CA 1
ATOM 930 C C . ALA A 1 120 ? -16.425 9.589 64.929 1.00 82.88 120 ALA A C 1
ATOM 932 O O . ALA A 1 120 ? -16.564 9.642 66.150 1.00 82.88 120 ALA A O 1
ATOM 933 N N . LEU A 1 121 ? -15.551 8.754 64.353 1.00 85.25 121 LEU A N 1
ATOM 934 C CA . LEU A 1 121 ? -14.680 7.861 65.125 1.00 85.25 121 LEU A CA 1
ATOM 935 C C . LEU A 1 121 ? -13.651 8.637 65.949 1.00 85.25 121 LEU A C 1
ATOM 937 O O . LEU A 1 121 ? -13.450 8.326 67.120 1.00 85.25 121 LEU A O 1
ATOM 941 N N . ILE A 1 122 ? -13.040 9.672 65.368 1.00 86.19 122 ILE A N 1
ATOM 942 C CA . ILE A 1 122 ? -12.096 10.537 66.085 1.00 86.19 122 ILE A CA 1
ATOM 943 C C . ILE A 1 122 ? -12.798 11.228 67.261 1.00 86.19 122 ILE A C 1
ATOM 945 O O . ILE A 1 122 ? -12.282 11.204 68.376 1.00 86.19 122 ILE A O 1
ATOM 949 N N . ALA A 1 123 ? -13.996 11.782 67.052 1.00 87.00 123 ALA A N 1
ATOM 950 C CA . ALA A 1 123 ? -14.772 12.412 68.118 1.00 87.00 123 ALA A CA 1
ATOM 951 C C . ALA A 1 123 ? -15.147 11.424 69.238 1.00 87.00 123 ALA A C 1
ATOM 953 O O . ALA A 1 123 ? -15.067 11.777 70.414 1.00 87.00 123 ALA A O 1
ATOM 954 N N . LEU A 1 124 ? -15.503 10.181 68.893 1.00 88.12 124 LEU A N 1
ATOM 955 C CA . LEU A 1 124 ? -15.814 9.133 69.867 1.00 88.12 124 LEU A CA 1
ATOM 956 C C . LEU A 1 124 ? -14.585 8.752 70.707 1.00 88.12 124 LEU A C 1
ATOM 958 O O . LEU A 1 124 ? -14.690 8.651 71.927 1.00 88.12 124 LEU A O 1
ATOM 962 N N . VAL A 1 125 ? -13.418 8.589 70.074 1.00 87.31 125 VAL A N 1
ATOM 963 C CA . VAL A 1 125 ? -12.157 8.299 70.779 1.00 87.31 125 VAL A CA 1
ATOM 964 C C . VAL A 1 125 ? -11.787 9.449 71.716 1.00 87.31 125 VAL A C 1
ATOM 966 O O . VAL A 1 125 ? -11.491 9.208 72.882 1.00 87.31 125 VAL A O 1
ATOM 969 N N . ILE A 1 126 ? -11.881 10.699 71.250 1.00 86.62 126 ILE A N 1
ATOM 970 C CA . ILE A 1 126 ? -11.616 11.885 72.078 1.00 86.62 126 ILE A CA 1
ATOM 971 C C . ILE A 1 126 ? -12.569 11.936 73.283 1.00 86.62 126 ILE A C 1
ATOM 973 O O . ILE A 1 126 ? -12.122 12.168 74.405 1.00 86.62 126 ILE A O 1
ATOM 977 N N . ALA A 1 127 ? -13.864 11.674 73.087 1.00 86.06 127 ALA A N 1
ATOM 978 C CA . ALA A 1 127 ? -14.844 11.668 74.173 1.00 86.06 127 ALA A CA 1
ATOM 979 C C . ALA A 1 127 ? -14.559 10.586 75.230 1.00 86.06 127 ALA A C 1
ATOM 981 O O . ALA A 1 127 ? -14.744 10.837 76.420 1.00 86.06 127 ALA A O 1
ATOM 982 N N . ILE A 1 128 ? -14.082 9.408 74.813 1.00 84.62 128 ILE A N 1
ATOM 983 C CA . ILE A 1 128 ? -13.665 8.333 75.727 1.00 84.62 128 ILE A CA 1
ATOM 984 C C . ILE A 1 128 ? -12.403 8.745 76.499 1.00 84.62 128 ILE A C 1
ATOM 986 O O . ILE A 1 128 ? -12.353 8.568 77.714 1.00 84.62 128 ILE A O 1
ATOM 990 N N . CYS A 1 129 ? -11.413 9.341 75.827 1.00 76.56 129 CYS A N 1
ATOM 991 C CA . CYS A 1 129 ? -10.155 9.758 76.452 1.00 76.56 129 CYS A CA 1
ATOM 992 C C . CYS A 1 129 ? -10.302 10.922 77.446 1.00 76.56 129 CYS A C 1
ATOM 994 O O . CYS A 1 129 ? -9.489 11.022 78.351 1.00 76.56 129 CYS A O 1
ATOM 996 N N . ILE A 1 130 ? -11.311 11.789 77.301 1.00 78.75 130 ILE A N 1
ATOM 997 C CA . ILE A 1 130 ? -11.563 12.910 78.233 1.00 78.75 130 ILE A CA 1
ATOM 998 C C . ILE A 1 130 ? -12.390 12.463 79.462 1.00 78.75 130 ILE A C 1
ATOM 1000 O O . ILE A 1 130 ? -12.524 13.207 80.432 1.00 78.75 130 ILE A O 1
ATOM 1004 N N . LYS A 1 131 ? -12.981 11.258 79.440 1.00 67.06 131 LYS A N 1
ATOM 1005 C CA . LYS A 1 131 ? -13.796 10.718 80.546 1.00 67.06 131 LYS A CA 1
ATOM 1006 C C . LYS A 1 131 ? -12.994 9.865 81.549 1.00 67.06 131 LYS A C 1
ATOM 1008 O O . LYS A 1 131 ? -13.585 9.398 82.521 1.00 67.06 131 LYS A 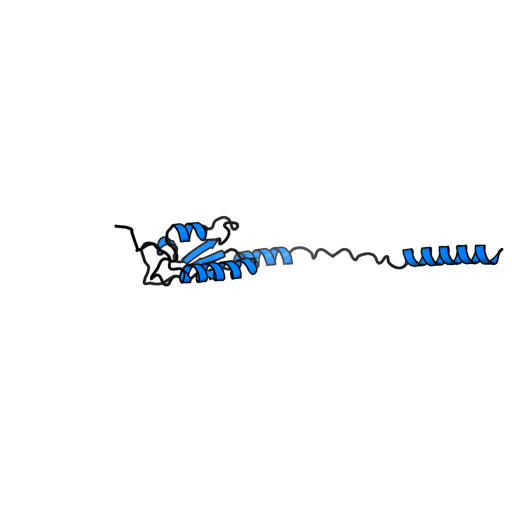O 1
ATOM 1013 N N . PHE A 1 132 ? -11.696 9.681 81.310 1.00 54.56 132 PHE A N 1
ATOM 1014 C CA . PHE A 1 132 ? -10.701 9.123 82.234 1.00 54.56 132 PHE A CA 1
ATOM 1015 C C . PHE A 1 132 ? -9.800 10.243 82.754 1.00 54.56 132 PHE A C 1
ATOM 1017 O O . PHE A 1 132 ? -9.367 10.134 83.922 1.00 54.56 132 PHE A O 1
#

Secondary structure (DSSP, 8-state):
----TT---HHHHHHHHHHHHHHHHTT--EEEEP--SS--TTTGGGTT-EEESSS-STTS-BHHHHHHTTTT-TT----EEE---HHHHHHHHHHHHHS-----------SSHHHHHHHHHHHHHHHHHTT-

pLDDT: mean 82.98, std 15.42, range [39.12, 97.88]

Foldseek 3Di:
DPPPQQDADPVLVVQVVVQLVVCVVVVAFKKFKDDDPPDDPQCVVRHRAIAGDVCPDPPHHHPVVSVVSRPRHPPDPMDIDGDDPVVVVVVVVVVVVPDDPPPPPPPPDDDVPVVVVVVVVVVVVVVVVVVD

Sequence (132 aa):
MSNKKNTKPIYLDQYVSTTSQRIKNQGHDLVKISTHTTDCPLCKPWQGKILSITGKTKGYPTLDEAKAAGLFHEGCAHAMGLYIDLDKEIEVLDKELRLPRKQTSKSKGCGCSALIFIFALIALVIAICIKF

Radius of gyration: 30.61 Å; chains: 1; bounding box: 54×31×99 Å